Protein AF-A0A379WEI8-F1 (afdb_monomer_lite)

Radius of gyration: 19.16 Å; chains: 1; bounding box: 33×15×53 Å

InterPro domains:
  IPR002491 ABC transporter periplasmic binding domain [PS50983] (25-59)

Organism: Salmonella enterica I (NCBI:txid59201)

Sequence (59 aa):
MAKQMFRALVALLLTLPVWLYAAPRVITLSPANTELAFAAGITPVGVSSYSDYPPEAQK

Secondary structure (DSSP, 8-state):
-HHHHHHHHHHHHHHHHHHH-PPP--B--SHHHHHHHHHTT---SB--TT--SSGGG--

Foldseek 3Di:
DVVVVVVVVVVCVVCVVVVVPDADAAEEADLVSCQVCVVVVHDHPYYHPPVPPPVSNPD

Structure (mmCIF, N/CA/C/O backbone):
data_AF-A0A379WEI8-F1
#
_entry.id   AF-A0A379WEI8-F1
#
loop_
_atom_site.group_PDB
_atom_site.id
_atom_site.type_symbol
_atom_site.label_atom_id
_atom_site.label_alt_id
_atom_site.label_comp_id
_atom_site.label_asym_id
_atom_site.label_entity_id
_atom_site.label_seq_id
_atom_site.pdbx_PDB_ins_code
_atom_site.Cartn_x
_atom_site.Cartn_y
_atom_site.Cartn_z
_atom_site.occupancy
_atom_site.B_iso_or_equiv
_atom_site.auth_seq_id
_atom_site.auth_comp_id
_atom_site.auth_asym_id
_atom_site.auth_atom_id
_atom_site.pdbx_PDB_model_num
ATOM 1 N N . MET A 1 1 ? 21.978 -5.605 -41.182 1.00 62.94 1 MET A N 1
ATOM 2 C CA . MET A 1 1 ? 22.607 -6.082 -39.931 1.00 62.94 1 MET A CA 1
ATOM 3 C C . MET A 1 1 ? 22.915 -4.941 -38.957 1.00 62.94 1 MET A C 1
ATOM 5 O O . MET A 1 1 ? 22.068 -4.675 -38.115 1.00 62.94 1 MET A O 1
ATOM 9 N N . ALA A 1 2 ? 24.019 -4.189 -39.087 1.00 77.00 2 ALA A N 1
ATOM 10 C CA . ALA A 1 2 ? 24.447 -3.203 -38.071 1.00 77.00 2 ALA A CA 1
ATOM 11 C C . ALA A 1 2 ? 23.397 -2.126 -37.710 1.00 77.00 2 ALA A C 1
ATOM 13 O O . ALA A 1 2 ? 23.172 -1.833 -36.540 1.00 77.00 2 ALA A O 1
ATOM 14 N N . LYS A 1 3 ? 22.676 -1.590 -38.705 1.00 81.06 3 LYS A N 1
ATOM 15 C CA . LYS A 1 3 ? 21.624 -0.575 -38.495 1.00 81.06 3 LYS A CA 1
ATOM 16 C C . LYS A 1 3 ? 20.421 -1.102 -37.698 1.00 81.06 3 LYS A C 1
ATOM 18 O O . LYS A 1 3 ? 19.790 -0.347 -36.971 1.00 81.06 3 LYS A O 1
ATOM 23 N N . GLN A 1 4 ? 20.097 -2.389 -37.838 1.00 85.56 4 GLN A N 1
ATOM 24 C CA . GLN A 1 4 ? 19.008 -3.027 -37.089 1.00 85.56 4 GLN A CA 1
ATOM 25 C C . GLN A 1 4 ? 19.440 -3.342 -35.656 1.00 85.56 4 GLN A C 1
ATOM 27 O O . GLN A 1 4 ? 18.676 -3.091 -34.732 1.00 85.56 4 GLN A O 1
ATOM 32 N N . MET A 1 5 ? 20.684 -3.794 -35.467 1.00 86.56 5 MET A N 1
ATOM 33 C CA . MET A 1 5 ? 21.257 -4.024 -34.138 1.00 86.56 5 MET A CA 1
ATOM 34 C C . MET A 1 5 ? 21.352 -2.728 -33.329 1.00 86.56 5 MET A C 1
ATOM 36 O O . MET A 1 5 ? 20.979 -2.711 -32.163 1.00 86.56 5 MET A O 1
ATOM 40 N N . PHE A 1 6 ? 21.760 -1.623 -33.960 1.00 92.19 6 PHE A N 1
ATOM 41 C CA . PHE A 1 6 ? 21.785 -0.311 -33.313 1.00 92.19 6 PHE A CA 1
ATOM 42 C C . PHE A 1 6 ? 20.387 0.138 -32.863 1.00 92.19 6 PHE A C 1
ATOM 44 O O . PHE A 1 6 ? 20.212 0.591 -31.737 1.00 92.19 6 PHE A O 1
ATOM 51 N N . ARG A 1 7 ? 19.363 -0.053 -33.705 1.00 90.94 7 ARG A N 1
ATOM 52 C CA . ARG A 1 7 ? 17.969 0.261 -33.343 1.00 90.94 7 ARG A CA 1
ATOM 53 C C . ARG A 1 7 ? 17.455 -0.614 -32.199 1.00 90.94 7 ARG A C 1
ATOM 55 O O . ARG A 1 7 ? 16.776 -0.097 -31.320 1.00 90.94 7 ARG A O 1
ATOM 62 N N . ALA A 1 8 ? 17.792 -1.903 -32.194 1.00 90.69 8 ALA A N 1
ATOM 63 C CA . ALA A 1 8 ? 17.431 -2.817 -31.113 1.00 90.69 8 ALA A CA 1
ATOM 64 C C . ALA A 1 8 ? 18.124 -2.448 -29.792 1.00 90.69 8 ALA A C 1
ATOM 66 O O . ALA A 1 8 ? 17.482 -2.458 -28.748 1.00 90.69 8 ALA A O 1
ATOM 67 N N . LEU A 1 9 ? 19.402 -2.057 -29.841 1.00 92.81 9 LEU A N 1
ATOM 68 C CA . LEU A 1 9 ? 20.150 -1.600 -28.671 1.00 92.81 9 LEU A CA 1
ATOM 69 C C . LEU A 1 9 ? 19.546 -0.319 -28.084 1.00 92.81 9 LEU A C 1
ATOM 71 O O . LEU A 1 9 ? 19.361 -0.234 -26.876 1.00 92.81 9 LEU A O 1
ATOM 75 N N . VAL A 1 10 ? 19.196 0.652 -28.933 1.00 92.56 10 VAL A N 1
ATOM 76 C CA . VAL A 1 10 ? 18.526 1.887 -28.498 1.00 92.56 10 VAL A CA 1
ATOM 77 C C . VAL A 1 10 ? 17.162 1.575 -27.881 1.00 92.56 10 VAL A C 1
ATOM 79 O O . VAL A 1 10 ? 16.855 2.086 -26.810 1.00 92.56 10 VAL A O 1
ATOM 82 N N . ALA A 1 11 ? 16.365 0.701 -28.502 1.00 90.00 11 ALA A N 1
ATOM 83 C CA . ALA A 1 11 ? 15.086 0.278 -27.934 1.00 90.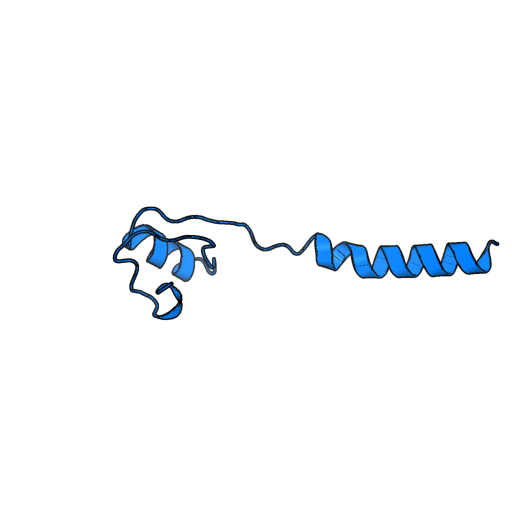00 11 ALA A CA 1
ATOM 84 C C . ALA A 1 11 ? 15.265 -0.396 -26.563 1.00 90.00 11 ALA A C 1
ATOM 86 O O . ALA A 1 11 ? 14.584 -0.029 -25.609 1.00 90.00 11 ALA A O 1
ATOM 87 N N . LEU A 1 12 ? 16.229 -1.314 -26.438 1.00 89.81 12 LEU A N 1
ATOM 88 C CA . LEU A 1 12 ? 16.541 -1.994 -25.182 1.00 89.81 12 LEU A CA 1
ATOM 89 C C . LEU A 1 12 ? 16.950 -0.994 -24.091 1.00 89.81 12 LEU A C 1
ATOM 91 O O . LEU A 1 12 ? 16.405 -1.038 -22.987 1.00 89.81 12 LEU A O 1
ATOM 95 N N . LEU A 1 13 ? 17.850 -0.061 -24.417 1.00 89.19 13 LEU A N 1
ATOM 96 C CA . LEU A 1 13 ? 18.355 0.947 -23.485 1.00 89.19 13 LEU A CA 1
ATOM 97 C C . LEU A 1 13 ? 17.251 1.898 -22.998 1.00 89.19 13 LEU A C 1
ATOM 99 O O . LEU A 1 13 ? 17.261 2.294 -21.837 1.00 89.19 13 LEU A O 1
ATOM 103 N N . LEU A 1 14 ? 16.275 2.218 -23.85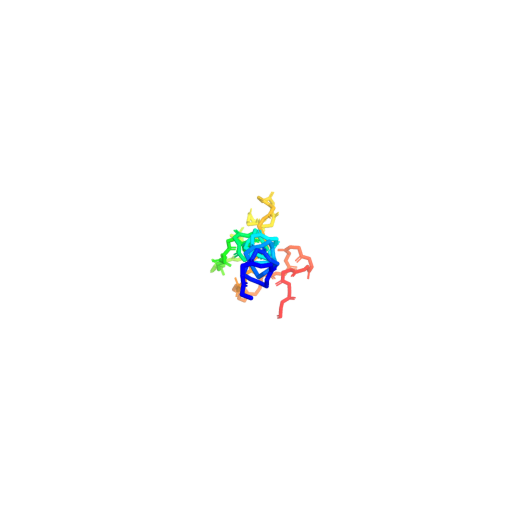4 1.00 87.69 14 LEU A N 1
ATOM 104 C CA . LEU A 1 14 ? 15.121 3.043 -23.485 1.00 87.69 14 LEU A CA 1
ATOM 105 C C . LEU A 1 14 ? 14.100 2.290 -22.613 1.00 87.69 14 LEU A C 1
ATOM 107 O O . LEU A 1 14 ? 13.441 2.910 -21.784 1.00 87.69 14 LEU A O 1
ATOM 111 N N . THR A 1 15 ? 13.977 0.966 -22.759 1.00 85.06 15 THR A N 1
ATOM 112 C CA . THR A 1 15 ? 13.024 0.149 -21.973 1.00 85.06 15 THR A CA 1
ATOM 113 C C . THR A 1 15 ? 13.568 -0.355 -20.632 1.00 85.06 15 THR A C 1
ATOM 115 O O . THR A 1 15 ? 12.797 -0.572 -19.699 1.00 85.06 15 THR A O 1
ATOM 118 N N . LEU A 1 16 ? 14.889 -0.499 -20.504 1.00 81.88 16 LEU A N 1
ATOM 119 C CA . LEU A 1 16 ? 15.581 -0.920 -19.279 1.00 81.88 16 LEU A CA 1
ATOM 120 C C . LEU A 1 16 ? 15.243 -0.100 -18.014 1.00 81.88 16 LEU A C 1
ATOM 122 O O . LEU A 1 16 ? 14.961 -0.717 -16.985 1.00 81.88 16 LEU A O 1
ATOM 126 N N . PRO A 1 17 ? 15.238 1.250 -18.028 1.00 78.12 17 PRO A N 1
ATOM 127 C CA . PRO A 1 17 ? 15.001 2.032 -16.812 1.00 78.12 17 PRO A CA 1
ATOM 128 C C . PRO A 1 17 ? 13.590 1.847 -16.239 1.00 78.12 17 PRO A C 1
ATOM 130 O O . PRO A 1 17 ? 13.416 1.942 -15.028 1.00 78.12 17 PRO A O 1
ATOM 133 N N . VAL A 1 18 ? 12.599 1.516 -17.075 1.00 75.38 18 VAL A N 1
ATOM 134 C CA . VAL A 1 18 ? 11.225 1.235 -16.624 1.00 75.38 18 VAL A CA 1
ATOM 135 C C . VAL A 1 18 ? 11.173 -0.029 -15.763 1.00 75.38 18 VAL A C 1
ATOM 137 O O . VAL A 1 18 ? 10.451 -0.070 -14.774 1.00 75.38 18 VAL A O 1
ATOM 140 N N . TRP A 1 19 ? 11.976 -1.044 -16.093 1.00 68.38 19 TRP A N 1
ATOM 141 C CA . TRP A 1 19 ? 12.083 -2.271 -15.296 1.00 68.38 19 TRP A CA 1
ATOM 142 C C . TRP A 1 19 ? 12.818 -2.070 -13.967 1.00 68.38 19 TRP A C 1
ATOM 144 O O . TRP A 1 19 ? 12.550 -2.779 -13.001 1.00 68.38 19 TRP A O 1
ATOM 154 N N . LEU A 1 20 ? 13.733 -1.101 -13.909 1.00 69.06 20 LEU A N 1
ATOM 155 C CA . LEU A 1 20 ? 14.511 -0.784 -12.708 1.00 69.06 20 LEU A CA 1
ATOM 156 C C . LEU A 1 20 ? 13.754 0.119 -11.719 1.00 69.06 20 LEU A C 1
ATOM 158 O O . LEU A 1 20 ? 14.104 0.143 -10.543 1.00 69.06 20 LEU A O 1
ATOM 162 N N . TYR A 1 21 ? 12.697 0.810 -12.157 1.00 70.69 21 TYR A N 1
ATOM 163 C CA . TYR A 1 21 ? 11.857 1.684 -11.324 1.00 70.69 21 TYR A CA 1
ATOM 164 C C . TYR A 1 21 ? 10.726 0.934 -10.590 1.00 70.69 21 TYR A C 1
ATOM 166 O O . TYR A 1 21 ? 9.630 1.461 -10.392 1.00 70.69 21 TYR A O 1
ATOM 174 N N . ALA A 1 22 ? 10.961 -0.315 -10.183 1.00 69.06 22 ALA A N 1
ATOM 175 C CA . ALA A 1 22 ? 9.990 -1.058 -9.388 1.00 69.06 22 ALA A CA 1
ATOM 176 C C . ALA A 1 22 ? 9.965 -0.518 -7.948 1.00 69.06 22 ALA A C 1
ATOM 178 O O . ALA A 1 22 ? 10.968 -0.578 -7.236 1.00 69.06 22 ALA A O 1
ATOM 179 N N . ALA A 1 23 ? 8.810 -0.012 -7.506 1.00 78.31 23 ALA A N 1
ATOM 180 C CA . ALA A 1 23 ? 8.619 0.372 -6.111 1.00 78.31 23 ALA A CA 1
ATOM 181 C C . ALA A 1 23 ? 8.875 -0.837 -5.178 1.00 78.31 23 ALA A C 1
ATOM 183 O O . ALA A 1 23 ? 8.476 -1.962 -5.515 1.00 78.31 23 ALA A O 1
ATOM 184 N N . PRO A 1 24 ? 9.511 -0.638 -4.007 1.00 83.38 24 PRO A N 1
ATOM 185 C CA . PRO A 1 24 ? 9.732 -1.709 -3.042 1.00 83.38 24 PRO A CA 1
ATOM 186 C C . PRO A 1 24 ? 8.424 -2.407 -2.651 1.00 83.38 24 PRO A C 1
ATOM 188 O O . PRO A 1 24 ? 7.440 -1.768 -2.283 1.00 83.38 24 PRO A O 1
ATOM 191 N N . ARG A 1 25 ? 8.411 -3.743 -2.711 1.00 90.50 25 ARG A N 1
ATOM 192 C CA . ARG A 1 25 ? 7.240 -4.550 -2.343 1.00 90.50 25 ARG A CA 1
ATOM 193 C C . ARG A 1 25 ? 7.216 -4.773 -0.833 1.00 90.50 25 ARG A C 1
ATOM 195 O O . ARG A 1 25 ? 7.850 -5.699 -0.338 1.00 90.50 25 ARG A O 1
ATOM 202 N N . VAL A 1 26 ? 6.484 -3.928 -0.114 1.00 92.56 26 VAL A N 1
ATOM 203 C CA . VAL A 1 26 ? 6.382 -3.974 1.354 1.00 92.56 26 VAL A CA 1
ATOM 204 C C . VAL A 1 26 ? 5.064 -4.618 1.790 1.00 92.56 26 VAL A C 1
ATOM 206 O O . VAL A 1 26 ? 4.015 -4.317 1.226 1.00 92.56 26 VAL A O 1
ATOM 209 N N . ILE A 1 27 ? 5.113 -5.501 2.788 1.00 95.19 27 ILE A N 1
ATOM 210 C CA . ILE A 1 27 ? 3.934 -6.089 3.442 1.00 95.19 27 ILE A CA 1
ATOM 211 C C . ILE A 1 27 ? 3.884 -5.580 4.881 1.00 95.19 27 ILE A C 1
ATOM 213 O O . ILE A 1 27 ? 4.896 -5.625 5.581 1.00 95.19 27 ILE A O 1
ATOM 217 N N . THR A 1 28 ? 2.716 -5.125 5.327 1.00 95.75 28 THR A N 1
ATOM 218 C CA . THR A 1 28 ? 2.486 -4.679 6.705 1.00 95.75 28 THR A CA 1
ATOM 219 C C . THR A 1 28 ? 1.620 -5.696 7.443 1.00 95.75 28 THR A C 1
ATOM 221 O O . THR A 1 28 ? 0.647 -6.217 6.907 1.00 95.75 28 THR A O 1
ATOM 224 N N . LEU A 1 29 ? 2.007 -6.025 8.678 1.00 96.19 29 LEU A N 1
ATOM 225 C CA . LEU A 1 29 ? 1.368 -7.077 9.487 1.00 96.19 29 LEU A CA 1
ATOM 226 C C . LEU A 1 29 ? 0.629 -6.533 10.718 1.00 96.19 29 LEU A C 1
ATOM 228 O O . LEU A 1 29 ? 0.215 -7.300 11.583 1.00 96.19 29 LEU A O 1
ATOM 232 N N . SER A 1 30 ? 0.478 -5.215 10.810 1.00 95.88 30 SER A N 1
ATOM 233 C CA . SER A 1 30 ? -0.361 -4.559 11.809 1.00 95.88 30 SER A CA 1
ATOM 234 C C . SER A 1 30 ? -0.961 -3.268 11.232 1.00 95.88 30 SER A C 1
ATOM 236 O O . SER A 1 30 ? -0.357 -2.674 10.323 1.00 95.88 30 SER A O 1
ATOM 238 N N . PRO A 1 31 ? -2.105 -2.794 11.766 1.00 95.06 31 PRO A N 1
ATOM 239 C CA . PRO A 1 31 ? -2.697 -1.519 11.360 1.00 95.06 31 PRO A CA 1
ATOM 240 C C . PRO A 1 31 ? -1.707 -0.357 11.501 1.00 95.06 31 PRO A C 1
ATOM 242 O O . PRO A 1 31 ? -1.403 0.312 10.518 1.00 95.06 31 PRO A O 1
ATOM 245 N N . ALA A 1 32 ? -1.053 -0.237 12.662 1.00 95.88 32 ALA A N 1
ATOM 246 C CA . ALA A 1 32 ? -0.055 0.805 12.919 1.00 95.88 32 ALA A CA 1
ATOM 247 C C . ALA A 1 32 ? 1.113 0.795 11.912 1.00 95.88 32 ALA A C 1
ATOM 249 O O . ALA A 1 32 ? 1.564 1.846 11.461 1.00 95.88 32 ALA A O 1
ATOM 250 N N . ASN A 1 33 ? 1.592 -0.386 11.502 1.00 96.25 33 ASN A N 1
ATOM 251 C 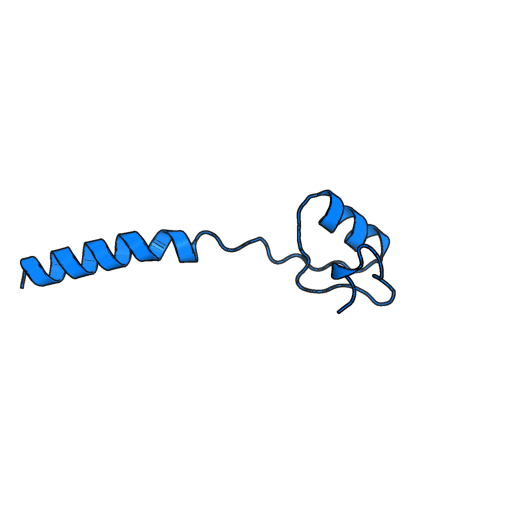CA . ASN A 1 33 ? 2.659 -0.479 10.502 1.00 96.25 33 ASN A CA 1
ATOM 252 C C . ASN A 1 33 ? 2.178 -0.081 9.104 1.00 96.25 33 ASN A C 1
ATOM 254 O O . ASN A 1 33 ? 2.982 0.363 8.287 1.00 96.25 33 ASN A O 1
ATOM 258 N N . THR A 1 34 ? 0.885 -0.248 8.825 1.00 95.44 34 THR A N 1
ATOM 259 C CA . THR A 1 34 ? 0.272 0.209 7.575 1.00 95.44 34 THR A CA 1
ATOM 260 C C . THR A 1 34 ? 0.282 1.728 7.518 1.00 95.44 34 THR A C 1
ATOM 262 O O . THR A 1 34 ? 0.816 2.288 6.564 1.00 95.44 34 THR A O 1
ATOM 265 N N . GLU A 1 35 ? -0.169 2.390 8.582 1.00 95.75 35 GLU A N 1
ATOM 266 C CA . GLU A 1 35 ? -0.145 3.852 8.681 1.00 95.75 35 GLU A CA 1
ATOM 267 C C . GLU A 1 35 ? 1.274 4.420 8.561 1.00 95.75 35 GLU A C 1
ATOM 269 O O . GLU A 1 35 ? 1.506 5.360 7.802 1.00 95.75 35 GLU A O 1
ATOM 274 N N . LEU A 1 36 ? 2.250 3.807 9.242 1.00 96.31 36 LEU A N 1
ATOM 275 C CA . LEU A 1 36 ? 3.656 4.214 9.155 1.00 96.31 36 LEU A CA 1
ATOM 276 C C . LEU A 1 36 ? 4.236 4.036 7.747 1.00 96.31 36 LEU A C 1
ATOM 278 O O . LEU A 1 36 ? 4.993 4.891 7.288 1.00 96.31 36 LEU A O 1
ATOM 282 N N . ALA A 1 37 ? 3.888 2.950 7.052 1.00 94.75 37 ALA A N 1
ATOM 283 C CA . ALA A 1 37 ? 4.339 2.731 5.682 1.00 94.75 37 ALA A CA 1
ATOM 284 C C . ALA A 1 37 ? 3.787 3.813 4.742 1.00 94.75 37 ALA A C 1
ATOM 286 O O . ALA A 1 37 ? 4.556 4.423 3.998 1.00 94.75 37 ALA A O 1
ATOM 287 N N . PHE A 1 38 ? 2.491 4.117 4.839 1.00 94.19 38 PHE A N 1
ATOM 288 C CA . PHE A 1 38 ? 1.878 5.192 4.059 1.00 94.19 38 PHE A CA 1
ATOM 289 C C . PHE A 1 38 ? 2.467 6.566 4.402 1.00 94.19 38 PHE A C 1
ATOM 291 O O . PHE A 1 38 ? 2.779 7.336 3.494 1.00 94.19 38 PHE A O 1
ATOM 298 N N . ALA A 1 39 ? 2.710 6.854 5.684 1.00 95.00 39 ALA A N 1
ATOM 299 C CA . ALA A 1 39 ? 3.369 8.088 6.117 1.00 95.00 39 ALA A CA 1
ATOM 300 C C . ALA A 1 39 ? 4.804 8.218 5.571 1.00 95.00 39 ALA A C 1
ATOM 302 O O . ALA A 1 39 ? 5.264 9.324 5.294 1.00 95.00 39 ALA A O 1
ATOM 303 N N . ALA A 1 40 ? 5.497 7.096 5.361 1.00 93.94 40 ALA A N 1
ATOM 304 C CA . ALA A 1 40 ? 6.814 7.042 4.728 1.00 93.94 40 ALA A CA 1
ATOM 305 C C . ALA A 1 40 ? 6.770 7.114 3.185 1.00 93.94 40 ALA A C 1
ATOM 307 O O . ALA A 1 40 ? 7.809 6.974 2.538 1.00 93.94 40 ALA A O 1
ATOM 308 N N . GLY A 1 41 ? 5.592 7.308 2.579 1.00 93.00 41 GLY A N 1
ATOM 309 C CA . GLY A 1 41 ? 5.414 7.338 1.123 1.00 93.00 41 GLY A CA 1
ATOM 310 C C . GLY A 1 41 ? 5.488 5.960 0.458 1.00 93.00 41 GLY A C 1
ATOM 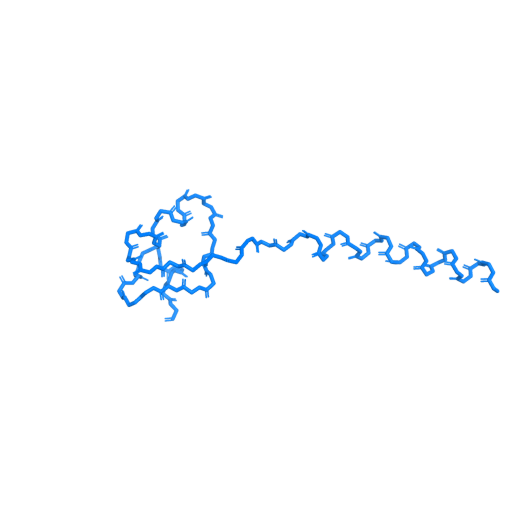311 O O . GLY A 1 41 ? 5.667 5.866 -0.755 1.00 93.00 41 GLY A O 1
ATOM 312 N N . ILE A 1 42 ? 5.369 4.883 1.238 1.00 92.81 42 ILE A N 1
ATOM 313 C CA . ILE A 1 42 ? 5.371 3.504 0.752 1.00 92.81 42 ILE A CA 1
ATOM 314 C C . ILE A 1 42 ? 3.923 3.047 0.588 1.00 92.81 42 ILE A C 1
ATOM 316 O O . ILE A 1 42 ? 3.126 3.159 1.513 1.00 92.81 42 ILE A O 1
ATOM 320 N N . THR A 1 43 ? 3.595 2.458 -0.562 1.00 93.44 43 THR A N 1
ATOM 321 C CA . THR A 1 43 ? 2.296 1.810 -0.792 1.00 93.44 43 THR A CA 1
ATOM 322 C C . THR A 1 43 ? 2.431 0.294 -0.611 1.00 93.44 43 THR A C 1
ATOM 324 O O . THR A 1 43 ? 3.023 -0.369 -1.470 1.00 93.44 43 THR A O 1
ATOM 327 N N . PRO A 1 44 ? 1.909 -0.296 0.483 1.00 91.62 44 PRO A N 1
ATOM 328 C CA . PRO A 1 44 ? 2.073 -1.719 0.755 1.00 91.62 44 PRO A CA 1
ATOM 329 C C . PRO A 1 44 ? 1.378 -2.611 -0.282 1.00 91.62 44 PRO A C 1
ATOM 331 O O . PRO A 1 44 ? 0.248 -2.373 -0.725 1.00 91.62 44 PRO A O 1
ATOM 334 N N . VAL A 1 45 ? 2.025 -3.720 -0.639 1.00 93.44 45 VAL A N 1
ATOM 335 C CA . VAL A 1 45 ? 1.438 -4.737 -1.524 1.00 93.44 45 VAL A CA 1
ATOM 336 C C . VAL A 1 45 ? 0.474 -5.662 -0.778 1.00 93.44 45 VAL A C 1
ATOM 338 O O . VAL A 1 45 ? -0.446 -6.184 -1.402 1.00 93.44 45 VAL A O 1
ATOM 341 N N . GLY A 1 46 ? 0.602 -5.781 0.545 1.00 93.38 46 GLY A N 1
ATOM 342 C CA . GLY A 1 46 ? -0.320 -6.510 1.417 1.00 93.38 46 GLY A CA 1
ATOM 343 C C . GLY A 1 46 ? -0.390 -5.867 2.799 1.00 93.38 46 GLY A C 1
ATOM 344 O O . GLY A 1 46 ? 0.605 -5.305 3.258 1.00 93.38 46 GLY A O 1
ATOM 345 N N . VAL A 1 47 ? -1.563 -5.945 3.423 1.00 95.00 47 VAL A N 1
ATOM 346 C CA . VAL A 1 47 ? -1.876 -5.349 4.729 1.00 95.00 47 VAL A CA 1
ATOM 347 C C . VAL A 1 47 ? -2.536 -6.390 5.639 1.00 95.00 47 VAL A C 1
ATOM 349 O O . VAL A 1 47 ? -3.002 -7.427 5.161 1.00 95.00 47 VAL A O 1
ATOM 352 N N . SER A 1 48 ? -2.573 -6.131 6.944 1.00 94.25 48 SER A N 1
ATOM 353 C CA . SER A 1 48 ? -3.301 -6.952 7.917 1.00 94.25 48 SER A CA 1
ATOM 354 C C . SER A 1 48 ? -4.800 -6.640 7.942 1.00 94.25 48 SER A C 1
ATOM 356 O O . SER A 1 48 ? -5.240 -5.603 7.450 1.00 94.25 48 SER A O 1
ATOM 358 N N . SER A 1 49 ? -5.588 -7.498 8.596 1.00 92.56 49 SER A N 1
ATOM 359 C CA . SER A 1 49 ? -6.964 -7.163 8.980 1.00 92.56 49 SER A CA 1
ATOM 360 C C . SER A 1 49 ? -7.003 -5.853 9.774 1.00 92.56 49 SER A C 1
ATOM 362 O O . SER A 1 49 ? -6.092 -5.586 10.560 1.00 92.56 49 SER A O 1
ATOM 364 N N . TYR A 1 50 ? -8.074 -5.073 9.601 1.00 93.00 50 TYR A N 1
ATOM 365 C CA . TYR A 1 50 ? -8.280 -3.774 10.262 1.00 93.00 50 TYR A CA 1
ATOM 366 C C . TYR A 1 50 ? -7.265 -2.680 9.889 1.00 93.00 50 TYR A C 1
ATOM 368 O O . TYR A 1 50 ? -7.205 -1.658 10.559 1.00 93.00 50 TYR A O 1
ATOM 376 N N . SER A 1 51 ? -6.473 -2.860 8.828 1.00 92.19 51 SER A N 1
ATOM 377 C CA . SER A 1 51 ? -5.690 -1.774 8.229 1.00 92.19 51 SER A CA 1
ATOM 378 C C . SER A 1 51 ? -6.601 -0.866 7.397 1.00 92.19 51 SER A C 1
ATOM 380 O O . SER A 1 51 ? -6.652 -0.967 6.173 1.00 92.19 51 SER A O 1
ATOM 382 N N . ASP A 1 52 ? -7.369 -0.026 8.080 1.00 93.06 52 ASP A N 1
ATOM 383 C CA . ASP A 1 52 ? -8.428 0.804 7.504 1.00 93.06 52 ASP A CA 1
ATOM 384 C C . ASP A 1 52 ? -8.019 2.261 7.240 1.00 93.06 52 ASP A C 1
ATOM 386 O O . ASP A 1 52 ? -8.782 2.987 6.597 1.00 93.06 52 ASP A O 1
ATOM 390 N N . TYR A 1 53 ? -6.819 2.665 7.672 1.00 90.75 53 TYR A N 1
ATOM 391 C CA . TYR A 1 53 ? -6.246 3.986 7.427 1.00 90.75 53 TYR A CA 1
ATOM 392 C C . TYR A 1 53 ? -4.858 3.916 6.752 1.00 90.75 53 TYR A C 1
ATOM 394 O O . TYR A 1 53 ? -4.020 3.092 7.139 1.00 90.75 53 TYR A O 1
ATOM 402 N N . PRO A 1 54 ? -4.572 4.802 5.776 1.00 90.81 54 PRO A N 1
ATOM 403 C CA . PRO A 1 54 ? -5.516 5.710 5.105 1.00 90.81 54 PRO A CA 1
ATOM 404 C C . PRO A 1 54 ? -6.531 4.924 4.235 1.00 90.81 54 PRO A C 1
ATOM 406 O O . PRO A 1 54 ? -6.362 3.714 4.091 1.00 90.81 54 PRO A O 1
ATOM 409 N N . PRO A 1 55 ? -7.608 5.529 3.685 1.00 91.81 55 PRO A N 1
ATOM 410 C CA . PRO A 1 55 ? -8.651 4.791 2.952 1.00 91.81 55 PRO A CA 1
ATOM 411 C C . PRO A 1 55 ? -8.126 3.914 1.803 1.00 91.81 55 PRO A C 1
ATOM 413 O O . PRO A 1 55 ? -8.732 2.902 1.466 1.00 91.81 55 PRO A O 1
ATOM 416 N N . GLU A 1 56 ? -6.971 4.260 1.232 1.00 89.12 56 GLU A N 1
ATOM 417 C CA . GLU A 1 56 ? -6.264 3.494 0.201 1.00 89.12 56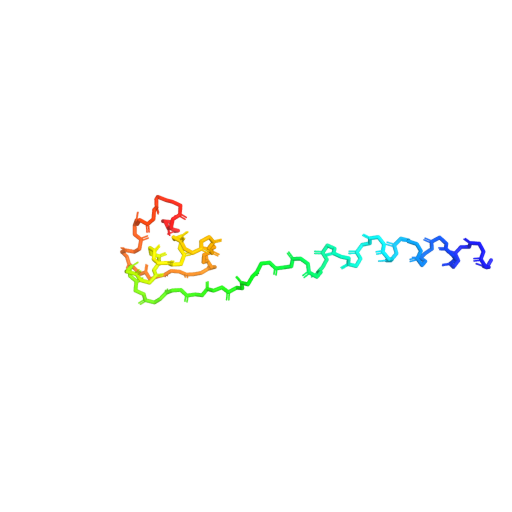 GLU A CA 1
ATOM 418 C C . GLU A 1 56 ? -5.639 2.183 0.719 1.00 89.12 56 GLU A C 1
ATOM 420 O O . GLU A 1 56 ? -5.240 1.330 -0.076 1.00 89.12 56 GLU A O 1
ATOM 425 N N . ALA A 1 57 ? -5.522 2.016 2.040 1.00 89.25 57 ALA A N 1
ATOM 426 C CA . ALA A 1 57 ? -5.065 0.789 2.687 1.00 89.25 57 ALA A CA 1
ATOM 427 C C . ALA A 1 57 ? -6.136 -0.309 2.699 1.00 89.25 57 ALA A C 1
ATOM 429 O O . ALA A 1 57 ? -5.782 -1.486 2.788 1.00 89.25 57 ALA A O 1
ATOM 430 N N . GLN A 1 58 ? -7.417 0.062 2.583 1.00 84.75 58 GLN A N 1
ATOM 43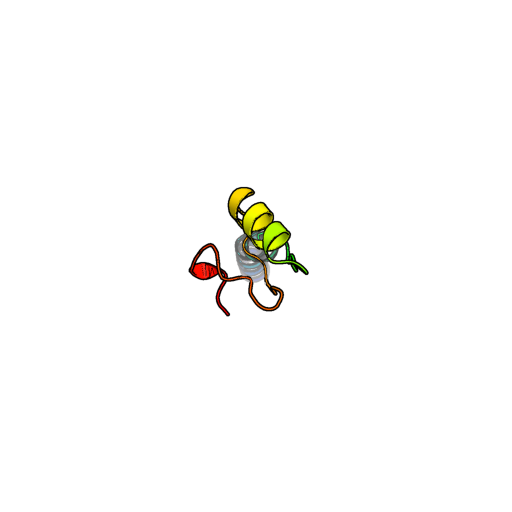1 C CA . GLN A 1 58 ? -8.514 -0.897 2.507 1.00 84.75 58 GLN A CA 1
ATOM 432 C C . GLN A 1 58 ? -8.408 -1.673 1.188 1.00 84.75 58 GLN A C 1
ATOM 434 O O . GLN A 1 58 ? -8.618 -1.124 0.105 1.00 84.75 58 GLN A O 1
ATOM 439 N N . LYS A 1 59 ? -8.040 -2.953 1.292 1.00 68.06 59 LYS A N 1
ATOM 440 C CA . LYS A 1 59 ? -7.994 -3.906 0.179 1.00 68.06 59 LYS A CA 1
ATOM 441 C C . LYS A 1 59 ? -9.084 -4.954 0.296 1.00 68.06 59 LYS A C 1
ATOM 443 O O . LYS A 1 59 ? -9.427 -5.317 1.443 1.00 68.06 59 LYS A O 1
#

pLDDT: mean 88.29, std 8.51, range [62.94, 96.31]